Protein AF-A0A2S2QTQ4-F1 (afdb_monomer_lite)

Structure (mmCIF, N/CA/C/O backbone):
data_AF-A0A2S2QTQ4-F1
#
_entry.id   AF-A0A2S2QTQ4-F1
#
loop_
_atom_site.group_PDB
_atom_site.id
_atom_site.type_symbol
_atom_site.label_atom_id
_atom_site.label_alt_id
_atom_site.label_comp_id
_atom_site.label_asym_id
_atom_site.label_entity_id
_atom_site.label_seq_id
_atom_site.pdbx_PDB_ins_code
_atom_site.Cartn_x
_atom_site.Cartn_y
_atom_site.Cartn_z
_atom_site.occupancy
_atom_site.B_iso_or_equiv
_atom_site.auth_seq_id
_atom_site.auth_comp_id
_atom_site.auth_asym_id
_atom_site.auth_atom_id
_atom_site.pdbx_PDB_model_num
ATOM 1 N N . MET A 1 1 ? -24.575 -61.498 -70.770 1.00 39.31 1 MET A N 1
ATOM 2 C CA . MET A 1 1 ? -23.544 -60.436 -70.795 1.00 39.31 1 MET A CA 1
ATOM 3 C C . MET A 1 1 ? -24.207 -59.161 -70.289 1.00 39.31 1 MET A C 1
ATOM 5 O O . MET A 1 1 ? -25.207 -58.762 -70.868 1.00 39.31 1 MET A O 1
ATOM 9 N N . LYS A 1 2 ? -23.781 -58.627 -69.137 1.00 41.53 2 LYS A N 1
ATOM 10 C CA . LYS A 1 2 ? -24.371 -57.431 -68.506 1.00 41.53 2 LYS A CA 1
ATOM 11 C C . LYS A 1 2 ? -23.357 -56.293 -68.614 1.00 41.53 2 LYS A C 1
ATOM 13 O O . LYS A 1 2 ? -22.249 -56.429 -68.109 1.00 41.53 2 LYS A O 1
ATOM 18 N N . ASN A 1 3 ? -23.739 -55.210 -69.284 1.00 46.34 3 ASN A N 1
ATOM 19 C CA . ASN A 1 3 ? -22.904 -54.027 -69.466 1.00 46.34 3 ASN A CA 1
ATOM 20 C C . ASN A 1 3 ? -22.944 -53.186 -68.184 1.00 46.34 3 ASN A C 1
ATOM 22 O O . ASN A 1 3 ? -23.995 -52.666 -67.812 1.00 46.34 3 ASN A O 1
ATOM 26 N N . THR A 1 4 ? -21.812 -53.058 -67.497 1.00 47.47 4 THR A N 1
ATOM 27 C CA . THR A 1 4 ? -21.653 -52.145 -66.361 1.00 47.47 4 THR A CA 1
ATOM 28 C C . THR A 1 4 ? -21.334 -50.742 -66.869 1.00 47.47 4 THR A C 1
ATOM 30 O O .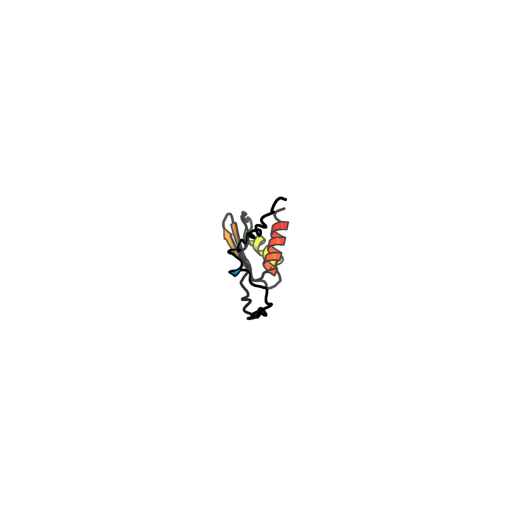 THR A 1 4 ? -20.243 -50.490 -67.374 1.00 47.47 4 THR A O 1
ATOM 33 N N . SER A 1 5 ? -22.298 -49.831 -66.733 1.00 52.66 5 SER A N 1
ATOM 34 C CA . SER A 1 5 ? -22.118 -48.392 -66.940 1.00 52.66 5 SER A CA 1
ATOM 35 C C . SER A 1 5 ? -21.264 -47.813 -65.810 1.00 52.66 5 SER A C 1
ATOM 37 O O . SER A 1 5 ? -21.679 -47.815 -64.651 1.00 52.66 5 SER A O 1
ATOM 39 N N . ILE A 1 6 ? -20.076 -47.315 -66.145 1.00 56.22 6 ILE A N 1
ATOM 40 C CA . ILE A 1 6 ? -19.136 -46.681 -65.219 1.00 56.22 6 ILE A CA 1
ATOM 41 C C . ILE A 1 6 ? -19.616 -45.240 -65.006 1.00 56.22 6 ILE A C 1
ATOM 43 O O . ILE A 1 6 ? -19.394 -44.383 -65.855 1.00 56.22 6 ILE A O 1
ATOM 47 N N . ASN A 1 7 ? -20.325 -44.967 -63.909 1.00 61.62 7 ASN A N 1
ATOM 48 C CA . ASN A 1 7 ? -20.640 -43.592 -63.514 1.00 61.62 7 ASN A CA 1
ATOM 49 C C . ASN A 1 7 ? -19.437 -43.035 -62.736 1.00 61.62 7 ASN A C 1
ATOM 51 O O . ASN A 1 7 ? -19.180 -43.518 -61.629 1.00 61.62 7 ASN A O 1
ATOM 55 N N . PRO A 1 8 ? -18.680 -42.058 -63.268 1.00 60.91 8 PRO A N 1
ATOM 56 C CA . PRO A 1 8 ? -17.586 -41.458 -62.523 1.00 60.91 8 PRO A CA 1
ATOM 57 C C . PRO A 1 8 ? -18.178 -40.715 -61.324 1.00 60.91 8 PRO A C 1
ATOM 59 O O . PRO A 1 8 ? -18.998 -39.808 -61.475 1.00 60.91 8 PRO A O 1
ATOM 62 N N . HIS A 1 9 ? -17.796 -41.156 -60.125 1.00 63.34 9 HIS A N 1
ATOM 63 C CA . HIS A 1 9 ? -18.144 -40.536 -58.852 1.00 63.34 9 HIS A CA 1
ATOM 64 C C . HIS A 1 9 ? -17.975 -39.013 -58.952 1.00 63.34 9 HIS A C 1
ATOM 66 O O . HIS A 1 9 ? -16.858 -38.511 -59.057 1.00 63.34 9 HIS A O 1
ATOM 72 N N . LYS A 1 10 ? -19.084 -38.263 -58.912 1.00 66.38 10 LYS A N 1
ATOM 73 C CA . LYS A 1 10 ? -19.039 -36.809 -58.730 1.00 66.38 10 LYS A CA 1
ATOM 74 C C . LYS A 1 10 ? -18.455 -36.552 -57.346 1.00 66.38 10 LYS A C 1
ATOM 76 O O . LYS A 1 10 ? -19.121 -36.760 -56.335 1.00 66.38 10 LYS A O 1
ATOM 81 N N . GLN A 1 11 ? -17.186 -36.173 -57.315 1.00 73.00 11 GLN A N 1
ATOM 82 C CA . GLN A 1 11 ? -16.461 -35.880 -56.092 1.00 73.00 11 GLN A CA 1
ATOM 83 C C . GLN A 1 11 ? -17.059 -34.609 -55.478 1.00 73.00 11 GLN A C 1
ATOM 85 O O . GLN A 1 11 ? -17.048 -33.543 -56.092 1.00 73.00 11 GLN A O 1
ATOM 90 N N . PHE A 1 12 ? -17.659 -34.734 -54.295 1.00 73.25 12 PHE A N 1
ATOM 91 C CA . PHE A 1 12 ? -18.209 -33.594 -53.573 1.00 73.25 12 PHE A CA 1
ATOM 92 C C . PHE A 1 12 ? -17.052 -32.750 -53.034 1.00 73.25 12 PHE A C 1
ATOM 94 O O . PHE A 1 12 ? -16.311 -33.194 -52.159 1.00 73.25 12 PHE A O 1
ATOM 101 N N . THR A 1 13 ? -16.879 -31.543 -53.568 1.00 73.25 13 THR A N 1
ATOM 102 C CA . THR A 1 13 ? -15.879 -30.583 -53.090 1.00 73.25 13 THR A CA 1
ATOM 103 C C . THR A 1 13 ? -16.581 -29.450 -52.349 1.00 73.25 13 THR A C 1
ATOM 105 O O . THR A 1 13 ? -17.268 -28.637 -52.970 1.00 73.25 13 THR A O 1
ATOM 108 N N . SER A 1 14 ? -16.404 -29.363 -51.033 1.00 77.00 14 SER A N 1
ATOM 109 C CA . SER A 1 14 ? -16.811 -28.192 -50.251 1.00 77.00 14 SER A CA 1
ATOM 110 C C . SER A 1 14 ? -15.629 -27.238 -50.112 1.00 77.00 14 SER A C 1
ATOM 112 O O . SER A 1 14 ? -14.583 -27.631 -49.600 1.00 77.00 14 SER A O 1
ATOM 114 N N . LYS A 1 15 ? -15.787 -25.984 -50.541 1.00 79.62 15 LYS A N 1
ATOM 115 C CA . LYS A 1 15 ? -14.791 -24.935 -50.285 1.00 79.62 15 LYS A CA 1
ATOM 116 C C . LYS A 1 15 ? -15.006 -24.372 -48.883 1.00 79.62 15 LYS A C 1
ATOM 118 O O . LYS A 1 15 ? -16.126 -23.985 -48.544 1.00 79.62 15 LYS A O 1
ATOM 123 N N . ASN A 1 16 ? -13.949 -24.319 -48.079 1.00 79.50 16 ASN A N 1
ATOM 124 C CA . ASN A 1 16 ? -13.989 -23.641 -46.791 1.00 79.50 16 ASN A CA 1
ATOM 125 C C . ASN A 1 16 ? -14.134 -22.127 -47.030 1.00 79.50 16 ASN A C 1
ATOM 127 O O . ASN A 1 16 ? -13.314 -21.526 -47.717 1.00 79.50 16 ASN A O 1
ATOM 131 N N . ARG A 1 17 ? -15.172 -21.491 -46.472 1.00 80.00 17 ARG A N 1
ATOM 132 C CA . ARG A 1 17 ? -15.368 -20.033 -46.601 1.00 80.00 17 ARG A CA 1
ATOM 133 C C . ARG A 1 17 ? -14.297 -19.215 -45.874 1.00 80.00 17 ARG A C 1
ATOM 135 O O . ARG A 1 17 ? -14.160 -18.032 -46.161 1.00 80.00 17 ARG A O 1
ATOM 142 N N . TYR A 1 18 ? -13.548 -19.838 -44.969 1.00 79.88 18 TYR A N 1
ATOM 143 C CA . TYR A 1 18 ? -12.478 -19.205 -44.205 1.00 79.88 18 TYR A CA 1
ATOM 144 C C . TYR A 1 18 ? -11.080 -19.463 -44.784 1.00 79.88 18 TYR A C 1
ATOM 146 O O . TYR A 1 18 ? -10.113 -18.984 -44.206 1.00 79.88 18 TYR A O 1
ATOM 154 N N . ASP A 1 19 ? -10.948 -20.150 -45.930 1.00 75.50 19 ASP A N 1
ATOM 155 C CA . ASP A 1 19 ? -9.638 -20.353 -46.587 1.00 75.50 19 ASP A CA 1
ATOM 156 C C . ASP A 1 19 ? -8.941 -19.023 -46.912 1.00 75.50 19 ASP A C 1
ATOM 158 O O . ASP A 1 19 ? -7.726 -18.919 -46.815 1.00 75.50 19 ASP A O 1
ATOM 162 N N . LEU A 1 20 ? -9.714 -17.979 -47.229 1.00 69.81 20 LEU A N 1
ATOM 163 C CA . LEU A 1 20 ? -9.208 -16.618 -47.454 1.00 69.81 20 LEU A CA 1
ATOM 164 C C . LEU A 1 20 ? -8.579 -15.979 -46.205 1.00 69.81 20 LEU A C 1
ATOM 166 O O . LEU A 1 20 ? -7.798 -15.044 -46.340 1.00 69.81 20 LEU A O 1
ATOM 170 N N . LEU A 1 21 ? -8.930 -16.463 -45.010 1.00 72.19 21 LEU A N 1
ATOM 171 C CA . LEU A 1 21 ? -8.388 -15.999 -43.730 1.00 72.19 21 LEU A CA 1
ATOM 172 C C . LEU A 1 21 ? -7.271 -16.910 -43.209 1.00 72.19 21 LEU A C 1
ATOM 174 O O . LEU A 1 21 ? -6.716 -16.643 -42.145 1.00 72.19 21 LEU A O 1
ATOM 178 N N . SER A 1 22 ? -6.940 -17.987 -43.929 1.00 71.25 22 SER A N 1
ATOM 179 C CA . SER A 1 22 ? -5.750 -18.781 -43.644 1.00 71.25 22 SER A CA 1
ATOM 180 C C . SER A 1 22 ? -4.532 -17.976 -44.083 1.00 71.25 22 SER A C 1
ATOM 182 O O . SER A 1 22 ? -3.982 -18.155 -45.169 1.00 71.25 22 SER A O 1
ATOM 184 N N . HIS A 1 23 ? -4.110 -17.048 -43.233 1.00 66.12 23 HIS A N 1
ATOM 185 C CA . HIS A 1 23 ? -2.757 -16.539 -43.312 1.00 66.12 23 HIS A CA 1
ATOM 186 C C . HIS A 1 23 ? -1.836 -17.725 -43.020 1.00 66.12 23 HIS A C 1
ATOM 188 O O . HIS A 1 23 ? -1.940 -18.371 -41.979 1.00 66.12 23 HIS A O 1
ATOM 194 N N . LYS A 1 24 ? -0.986 -18.082 -43.988 1.00 65.00 24 LYS A N 1
ATOM 195 C CA . LYS A 1 24 ? 0.239 -18.801 -43.647 1.00 65.00 24 LYS A CA 1
ATOM 196 C C . LYS A 1 24 ? 1.003 -17.853 -42.742 1.00 65.00 24 LYS A C 1
ATOM 198 O O . LYS A 1 24 ? 1.159 -16.695 -43.129 1.00 65.00 24 LYS A O 1
ATOM 203 N N . ASP A 1 25 ? 1.449 -18.341 -41.593 1.00 60.88 25 ASP A N 1
ATOM 204 C CA . ASP A 1 25 ? 2.404 -17.641 -40.741 1.00 60.88 25 ASP A CA 1
ATOM 205 C C . ASP A 1 25 ? 3.717 -17.503 -41.532 1.00 60.88 25 ASP A C 1
ATOM 207 O O . ASP A 1 25 ? 4.665 -18.269 -41.379 1.00 60.88 25 ASP A O 1
ATOM 211 N N . LEU A 1 26 ? 3.738 -16.582 -42.494 1.00 59.47 26 LEU A N 1
ATOM 212 C CA . LEU A 1 26 ? 4.964 -15.964 -42.943 1.00 59.47 26 LEU A CA 1
ATOM 213 C C . LEU A 1 26 ? 5.458 -15.245 -41.701 1.00 59.47 26 LEU A C 1
ATOM 215 O O . LEU A 1 26 ? 4.765 -14.371 -41.183 1.00 59.47 26 LEU A O 1
ATOM 219 N N . GLU A 1 27 ? 6.610 -15.679 -41.200 1.00 60.66 27 GLU A N 1
ATOM 220 C CA . GLU A 1 27 ? 7.410 -14.949 -40.225 1.00 60.66 27 GLU A CA 1
ATOM 221 C C . GLU A 1 27 ? 7.807 -13.599 -40.846 1.00 60.66 27 GLU A C 1
ATOM 223 O O . GLU A 1 27 ? 8.950 -13.360 -41.231 1.00 60.66 27 GLU A O 1
ATOM 228 N N . GLU A 1 28 ? 6.836 -12.707 -41.018 1.00 54.47 28 GLU A N 1
ATOM 229 C CA . GLU A 1 28 ? 7.091 -11.291 -41.137 1.00 54.47 28 GLU A CA 1
ATOM 230 C C . GLU A 1 28 ? 7.681 -10.903 -39.792 1.00 54.47 28 GLU A C 1
ATOM 232 O O . GLU A 1 28 ? 7.015 -10.986 -38.759 1.00 54.47 28 GLU A O 1
ATOM 237 N N . ASN A 1 29 ? 8.980 -10.589 -39.819 1.00 57.88 29 ASN A N 1
ATOM 238 C CA . ASN A 1 29 ? 9.701 -9.946 -38.736 1.00 57.88 29 ASN A CA 1
ATOM 239 C C . ASN A 1 29 ? 8.771 -8.918 -38.095 1.00 57.88 29 ASN A C 1
ATOM 241 O O . ASN A 1 29 ? 8.548 -7.843 -38.648 1.00 57.88 29 ASN A O 1
ATOM 245 N N . MET A 1 30 ? 8.223 -9.271 -36.934 1.00 55.12 30 MET A N 1
ATOM 246 C CA . MET A 1 30 ? 7.603 -8.313 -36.046 1.00 55.12 30 MET A CA 1
ATOM 247 C C . MET A 1 30 ? 8.731 -7.357 -35.693 1.00 55.12 30 MET A C 1
ATOM 249 O O . MET A 1 30 ? 9.586 -7.687 -34.869 1.00 55.12 30 MET A O 1
ATOM 253 N N . GLU A 1 31 ? 8.784 -6.209 -36.367 1.00 53.12 31 GLU A N 1
ATOM 254 C CA . GLU A 1 31 ? 9.538 -5.066 -35.890 1.00 53.12 31 GLU A CA 1
ATOM 255 C C . GLU A 1 31 ? 8.997 -4.786 -34.491 1.00 53.12 31 GLU A C 1
ATOM 257 O O . GLU A 1 31 ? 7.941 -4.183 -34.293 1.00 53.12 31 GLU A O 1
ATOM 262 N N . THR A 1 32 ? 9.681 -5.324 -33.484 1.00 50.03 32 THR A N 1
ATOM 263 C CA . THR A 1 32 ? 9.505 -4.891 -32.115 1.00 50.03 32 THR A CA 1
ATOM 264 C C . THR A 1 32 ? 9.929 -3.440 -32.116 1.00 50.03 32 THR A C 1
ATOM 266 O O . THR A 1 32 ? 11.120 -3.146 -32.022 1.00 50.03 32 THR A O 1
ATOM 269 N N . HIS A 1 33 ? 8.958 -2.542 -32.255 1.00 48.53 33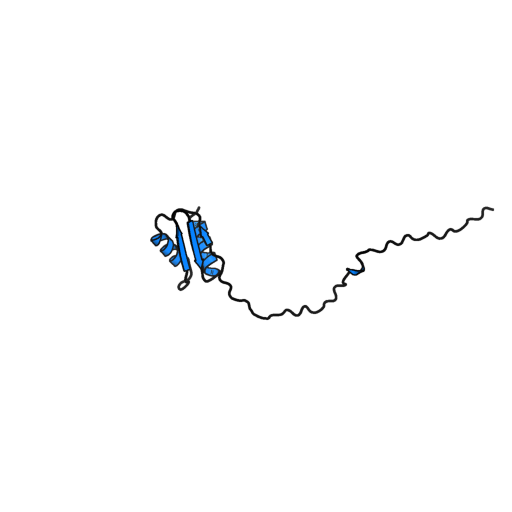 HIS A N 1
ATOM 270 C CA . HIS A 1 33 ? 9.090 -1.161 -31.836 1.00 48.53 33 HIS A CA 1
ATOM 271 C C . HIS A 1 33 ? 9.459 -1.184 -30.351 1.00 48.53 33 HIS A C 1
ATOM 273 O O . HIS A 1 33 ? 8.611 -1.116 -29.463 1.00 48.53 33 HIS A O 1
ATOM 279 N N . THR A 1 34 ? 10.751 -1.313 -30.063 1.00 51.88 34 THR A N 1
ATOM 280 C CA . THR A 1 34 ? 11.354 -0.911 -28.799 1.00 51.88 34 THR A CA 1
ATOM 281 C C . THR A 1 34 ? 11.489 0.607 -28.811 1.00 51.88 34 THR A C 1
ATOM 283 O O . THR A 1 34 ? 12.562 1.141 -28.556 1.00 51.88 34 THR A O 1
ATOM 286 N N . ASP A 1 35 ? 10.400 1.306 -29.128 1.00 49.16 35 ASP A N 1
ATOM 287 C CA . ASP A 1 35 ? 10.270 2.713 -28.804 1.00 49.16 35 ASP A CA 1
ATOM 288 C C . ASP A 1 35 ? 9.938 2.746 -27.315 1.00 49.16 35 ASP A C 1
ATOM 290 O O . ASP A 1 35 ? 8.810 2.555 -26.856 1.00 49.16 35 ASP A O 1
ATOM 294 N N . THR A 1 36 ? 11.020 2.831 -26.553 1.00 51.66 36 THR A N 1
ATOM 295 C CA . THR A 1 36 ? 11.099 3.006 -25.110 1.00 51.66 36 THR A CA 1
ATOM 296 C C . THR A 1 36 ? 10.376 4.274 -24.672 1.00 51.66 36 THR A C 1
ATOM 298 O O . THR A 1 36 ? 11.006 5.254 -24.303 1.00 51.66 36 THR A O 1
ATOM 301 N N . ASP A 1 37 ? 9.054 4.208 -24.621 1.00 47.44 37 ASP A N 1
ATOM 302 C CA . ASP A 1 37 ? 8.232 5.033 -23.745 1.00 47.44 37 ASP A CA 1
ATOM 303 C C . ASP A 1 37 ? 7.540 4.102 -22.745 1.00 47.44 37 ASP A C 1
ATOM 305 O O . ASP A 1 37 ? 6.312 4.034 -22.623 1.00 47.44 37 ASP A O 1
ATOM 309 N N . ILE A 1 38 ? 8.348 3.377 -21.958 1.00 59.22 38 ILE A N 1
ATOM 310 C CA . ILE A 1 38 ? 7.906 2.952 -20.627 1.00 59.22 38 ILE A CA 1
ATOM 311 C C . ILE A 1 38 ? 7.812 4.243 -19.814 1.00 59.22 38 ILE A C 1
ATOM 313 O O . ILE A 1 38 ? 8.682 4.574 -19.016 1.00 59.22 38 ILE A O 1
ATOM 317 N N . ILE A 1 39 ? 6.760 5.020 -20.071 1.00 60.41 39 ILE A N 1
ATOM 318 C CA . ILE A 1 39 ? 6.332 6.087 -19.186 1.00 60.41 39 ILE A CA 1
ATOM 319 C C . ILE A 1 39 ? 6.222 5.409 -17.827 1.00 60.41 39 ILE A C 1
ATOM 321 O O . ILE A 1 39 ? 5.435 4.468 -17.685 1.00 60.41 39 ILE A O 1
ATOM 325 N N . ASP A 1 40 ? 7.030 5.851 -16.863 1.00 65.94 40 ASP A N 1
ATOM 326 C CA . ASP A 1 40 ? 6.956 5.448 -15.460 1.00 65.94 40 ASP A CA 1
ATOM 327 C C . ASP A 1 40 ? 5.575 5.856 -14.925 1.00 65.94 40 ASP A C 1
ATOM 329 O O . ASP A 1 40 ? 5.368 6.895 -14.289 1.00 65.94 40 ASP A O 1
ATOM 333 N N . LYS A 1 41 ? 4.561 5.062 -15.273 1.00 76.19 41 LYS A N 1
ATOM 334 C CA . LYS A 1 41 ? 3.189 5.281 -14.856 1.00 76.19 41 LYS A CA 1
ATOM 335 C C . LYS A 1 41 ? 3.177 5.033 -13.364 1.00 76.19 41 LYS A C 1
ATOM 337 O O . LYS A 1 41 ? 3.440 3.920 -12.903 1.00 76.19 41 LYS A O 1
ATOM 342 N N . LYS A 1 42 ? 2.868 6.092 -12.613 1.00 81.88 42 LYS A N 1
ATOM 343 C CA . LYS A 1 42 ? 2.677 5.988 -11.170 1.00 81.88 42 LYS A CA 1
ATOM 344 C C . LYS A 1 42 ? 1.713 4.847 -10.890 1.00 81.88 42 LYS A C 1
ATOM 346 O O . LYS A 1 42 ? 0.695 4.714 -11.579 1.00 81.88 42 LYS A O 1
ATOM 351 N N . PRO A 1 43 ? 2.031 4.019 -9.899 1.00 87.94 43 PRO A N 1
ATOM 352 C CA . PRO A 1 43 ? 1.237 2.847 -9.675 1.00 87.94 43 PRO A CA 1
ATOM 353 C C . PRO A 1 43 ? -0.126 3.243 -9.074 1.00 87.94 43 PRO A C 1
ATOM 355 O O . PRO A 1 43 ? -0.273 4.340 -8.517 1.00 87.94 43 PRO A O 1
ATOM 358 N N . PRO A 1 44 ? -1.152 2.388 -9.217 1.00 90.69 44 PRO A N 1
ATOM 359 C CA . PRO A 1 44 ? -2.500 2.737 -8.801 1.00 90.69 44 PRO A CA 1
ATOM 360 C C . PRO A 1 44 ? -2.585 2.963 -7.281 1.00 90.69 44 PRO A C 1
ATOM 362 O O . PRO A 1 44 ? -1.842 2.338 -6.518 1.00 90.69 44 PRO A O 1
ATOM 365 N N . PRO A 1 45 ? -3.508 3.822 -6.817 1.00 92.19 45 PRO A N 1
ATOM 366 C CA . PRO A 1 45 ? -3.740 4.019 -5.392 1.00 92.19 45 PRO A CA 1
ATOM 367 C C . PRO A 1 45 ? -4.245 2.745 -4.706 1.00 92.19 45 PRO A C 1
ATOM 369 O O . PRO A 1 45 ? -5.046 2.000 -5.273 1.00 92.19 45 PRO A O 1
ATOM 372 N N . ILE A 1 46 ? -3.839 2.542 -3.454 1.00 92.38 46 ILE A N 1
ATOM 373 C CA . ILE A 1 46 ? -4.351 1.480 -2.584 1.00 92.38 46 ILE A CA 1
ATOM 374 C C . ILE A 1 46 ? -5.496 2.054 -1.748 1.00 92.38 46 ILE A C 1
ATOM 376 O O . ILE A 1 46 ? -5.336 3.088 -1.097 1.00 92.38 46 ILE A O 1
ATOM 380 N N . PHE A 1 47 ? -6.638 1.368 -1.743 1.00 91.75 47 PHE A N 1
ATOM 381 C CA . PHE A 1 47 ? -7.788 1.718 -0.914 1.00 91.75 47 PHE A CA 1
ATOM 382 C C . PHE A 1 47 ? -7.920 0.728 0.240 1.00 91.75 47 PHE A C 1
ATOM 384 O O . PHE A 1 47 ? -8.077 -0.472 0.022 1.00 91.75 47 PHE A O 1
ATOM 391 N N . VAL A 1 48 ? -7.875 1.239 1.466 1.00 90.00 48 VAL A N 1
ATOM 392 C CA . VAL A 1 48 ? -8.035 0.458 2.695 1.00 90.00 48 VAL A CA 1
ATOM 393 C C . VAL A 1 48 ? -9.378 0.825 3.311 1.00 90.00 48 VAL A C 1
ATOM 395 O O . VAL A 1 48 ? -9.577 1.968 3.710 1.00 90.00 48 VAL A O 1
ATOM 398 N N . LYS A 1 49 ? -10.315 -0.125 3.375 1.00 88.38 49 LYS A N 1
ATOM 399 C CA . LYS A 1 49 ? -11.645 0.078 3.973 1.00 88.38 49 LYS A CA 1
ATOM 400 C C . LYS A 1 49 ? -11.627 -0.333 5.447 1.00 88.38 49 LYS A C 1
ATOM 402 O O . LYS A 1 49 ? -12.154 -1.380 5.810 1.00 88.38 49 LYS A O 1
ATOM 407 N N . SER A 1 50 ? -10.975 0.470 6.282 1.00 81.31 50 SER A N 1
ATOM 408 C CA . SER A 1 50 ? -10.952 0.279 7.734 1.00 81.31 50 SER A CA 1
ATOM 409 C C . SER A 1 50 ? -11.005 1.615 8.462 1.00 81.31 50 SER A C 1
ATOM 411 O O . SER A 1 50 ? -10.499 2.621 7.965 1.00 81.31 50 SER A O 1
ATOM 413 N N . ILE A 1 51 ? -11.557 1.606 9.674 1.00 81.75 51 ILE A N 1
ATOM 414 C CA . ILE A 1 51 ? -11.473 2.746 10.587 1.00 81.75 51 ILE A CA 1
ATOM 415 C C . ILE A 1 51 ? -10.041 2.801 11.123 1.00 81.75 51 ILE A C 1
ATOM 417 O O . ILE A 1 51 ? -9.607 1.904 11.844 1.00 81.75 51 ILE A O 1
ATOM 421 N N . ILE A 1 52 ? -9.297 3.842 10.757 1.00 83.56 52 ILE A N 1
ATOM 422 C CA . ILE A 1 52 ? -7.951 4.080 11.281 1.00 83.56 52 ILE A CA 1
ATOM 423 C C . ILE A 1 52 ? -8.094 4.895 12.567 1.00 83.56 52 ILE A C 1
ATOM 425 O O . ILE A 1 52 ? -8.356 6.093 12.514 1.00 83.56 52 ILE A O 1
ATOM 429 N N . GLN A 1 53 ? -7.944 4.241 13.722 1.00 82.50 53 GLN A N 1
ATOM 430 C CA . GLN A 1 53 ? -8.093 4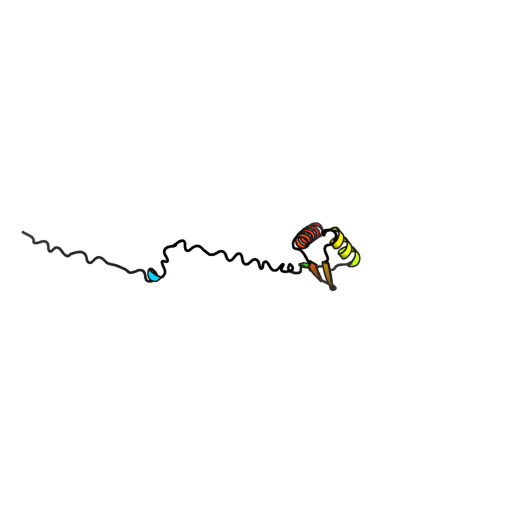.895 15.030 1.00 82.50 53 GLN A CA 1
ATOM 431 C C . GLN A 1 53 ? -6.985 5.922 15.301 1.00 82.50 53 GLN A C 1
ATOM 433 O O . GLN A 1 53 ? -7.275 7.029 15.742 1.00 82.50 53 GLN A O 1
ATOM 438 N N . ASN A 1 54 ? -5.725 5.576 15.004 1.00 88.44 54 ASN A N 1
ATOM 439 C CA . ASN A 1 54 ? -4.592 6.494 15.114 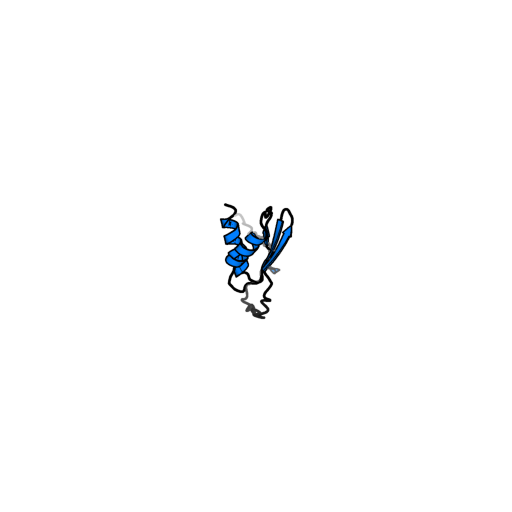1.00 88.44 54 ASN A CA 1
ATOM 440 C C . ASN A 1 54 ? -3.931 6.701 13.747 1.00 88.44 54 ASN A C 1
ATOM 442 O O . ASN A 1 54 ? -3.088 5.915 13.309 1.00 88.44 54 ASN A O 1
ATOM 446 N N . TYR A 1 55 ? -4.340 7.773 13.066 1.00 87.88 55 TYR A N 1
ATOM 447 C CA . TYR A 1 55 ? -3.835 8.126 11.739 1.00 87.88 55 TYR A CA 1
ATOM 448 C C . TYR A 1 55 ? -2.328 8.416 11.729 1.00 87.88 55 TYR A C 1
ATOM 450 O O . TYR A 1 55 ? -1.637 8.032 10.785 1.00 87.88 55 TYR A O 1
ATOM 458 N N . PHE A 1 56 ? -1.808 9.056 12.780 1.00 89.94 56 PHE A N 1
ATOM 459 C CA . PHE A 1 56 ? -0.390 9.403 12.863 1.00 89.94 56 PHE A CA 1
ATOM 460 C C . PHE A 1 56 ? 0.478 8.149 12.983 1.00 89.94 56 PHE A C 1
ATOM 462 O O . PHE A 1 56 ? 1.400 7.974 12.187 1.00 89.94 56 PHE A O 1
ATOM 469 N N . ASP A 1 57 ? 0.126 7.235 13.890 1.00 90.81 57 ASP A N 1
ATOM 470 C CA . ASP A 1 57 ? 0.852 5.968 14.054 1.00 90.81 57 ASP A CA 1
ATOM 471 C C . ASP A 1 57 ? 0.771 5.106 12.792 1.00 90.81 57 ASP A C 1
ATOM 473 O O . ASP A 1 57 ? 1.756 4.492 12.381 1.00 90.81 57 ASP A O 1
ATOM 477 N N . PHE A 1 58 ? -0.396 5.077 12.144 1.00 89.38 58 PHE A N 1
ATOM 478 C CA . PHE A 1 58 ? -0.573 4.386 10.871 1.00 89.38 58 PHE A CA 1
ATOM 479 C C . PHE A 1 58 ? 0.375 4.929 9.795 1.00 89.38 58 PHE A C 1
ATOM 481 O O . PHE A 1 58 ? 1.100 4.155 9.167 1.00 89.38 58 PHE A O 1
ATOM 488 N N . CYS A 1 59 ? 0.430 6.253 9.630 1.00 89.38 59 CYS A N 1
ATOM 489 C CA . CYS A 1 59 ? 1.339 6.899 8.687 1.00 89.38 59 CYS A CA 1
ATOM 490 C C . CYS A 1 59 ? 2.813 6.626 9.018 1.00 89.38 59 CYS A C 1
ATOM 492 O O . CYS A 1 59 ? 3.599 6.357 8.110 1.00 89.38 59 CYS A O 1
ATOM 494 N N . GLU A 1 60 ? 3.201 6.659 10.293 1.00 91.50 60 GLU A N 1
ATOM 495 C CA . GLU A 1 60 ? 4.571 6.341 10.715 1.00 91.50 60 GLU A CA 1
ATOM 496 C C . GLU A 1 60 ? 4.937 4.878 10.442 1.00 91.50 60 GLU A C 1
ATOM 498 O O . GLU A 1 60 ? 6.040 4.578 9.982 1.00 91.50 60 GL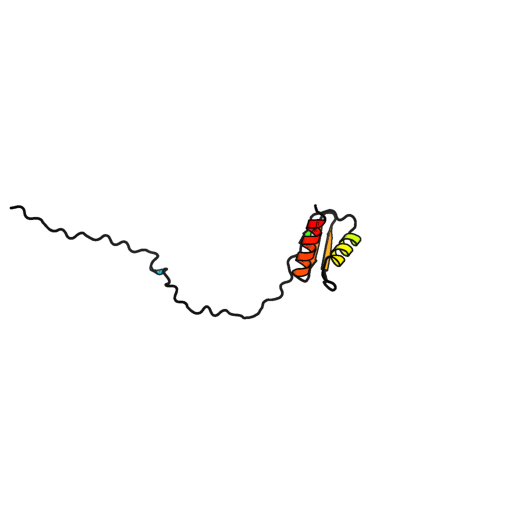U A O 1
ATOM 503 N N . ASN A 1 61 ? 4.006 3.948 10.646 1.00 90.69 61 ASN A N 1
ATOM 504 C CA . ASN A 1 61 ? 4.232 2.542 10.326 1.00 90.69 61 ASN A CA 1
ATOM 505 C C . ASN A 1 61 ? 4.338 2.300 8.812 1.00 90.69 61 ASN A C 1
ATOM 507 O O . ASN A 1 61 ? 5.183 1.514 8.383 1.00 90.69 61 ASN A O 1
ATOM 511 N N . ILE A 1 62 ? 3.555 3.017 7.999 1.00 90.56 62 ILE A N 1
ATOM 512 C CA . ILE A 1 62 ? 3.702 3.023 6.536 1.00 90.56 62 ILE A CA 1
ATOM 513 C C . ILE A 1 62 ? 5.092 3.527 6.137 1.00 90.56 62 ILE A C 1
ATOM 515 O O . ILE A 1 62 ? 5.758 2.864 5.342 1.00 90.56 62 ILE A O 1
ATOM 519 N N . LYS A 1 63 ? 5.563 4.645 6.712 1.00 90.69 63 LYS A N 1
ATOM 520 C CA . LYS A 1 63 ? 6.916 5.179 6.456 1.00 90.69 63 LYS A CA 1
ATOM 521 C C . LYS A 1 63 ? 8.005 4.162 6.772 1.00 90.69 63 LYS A C 1
ATOM 523 O O . LYS A 1 63 ? 8.941 4.022 5.995 1.00 90.69 63 LYS A O 1
ATOM 528 N N . LYS A 1 64 ? 7.874 3.442 7.889 1.00 91.06 64 LYS A N 1
ATOM 529 C CA . LYS A 1 64 ? 8.820 2.388 8.292 1.00 91.06 64 LYS A CA 1
ATOM 530 C C . LYS A 1 64 ? 8.775 1.165 7.374 1.00 91.06 64 LYS A C 1
ATOM 532 O O . LYS A 1 64 ? 9.769 0.454 7.270 1.00 91.06 64 LYS A O 1
ATOM 537 N N . ALA A 1 65 ? 7.628 0.888 6.755 1.00 90.44 65 ALA A N 1
ATOM 538 C CA . ALA A 1 65 ? 7.446 -0.270 5.886 1.00 90.44 65 ALA A CA 1
ATOM 539 C C . ALA A 1 65 ? 7.988 -0.054 4.463 1.00 90.44 65 ALA A C 1
ATOM 541 O O . ALA A 1 65 ? 8.358 -1.029 3.811 1.00 90.44 65 ALA A O 1
ATOM 542 N N . ILE A 1 66 ? 8.015 1.185 3.965 1.00 91.88 66 ILE A N 1
ATOM 543 C CA . ILE A 1 66 ? 8.511 1.518 2.619 1.00 91.88 66 ILE A CA 1
ATOM 544 C C . ILE A 1 66 ? 10.015 1.814 2.612 1.00 91.88 66 ILE A C 1
ATOM 546 O O . ILE A 1 66 ? 10.637 1.997 3.654 1.00 91.88 66 ILE A O 1
ATOM 550 N N . GLU A 1 67 ? 10.614 1.849 1.418 1.00 82.56 67 GLU A N 1
ATOM 551 C CA . GLU A 1 67 ? 12.034 2.180 1.262 1.00 82.56 67 GLU A CA 1
ATOM 552 C C . GLU A 1 67 ? 12.336 3.599 1.792 1.00 82.56 67 GLU A C 1
ATOM 554 O O . GLU A 1 67 ? 11.525 4.515 1.586 1.00 82.56 67 GLU A O 1
ATOM 559 N N . PRO A 1 68 ? 13.501 3.813 2.434 1.00 74.19 68 PRO A N 1
ATOM 560 C CA . PRO A 1 68 ? 13.928 5.145 2.843 1.00 74.19 68 PRO A CA 1
ATOM 561 C C . PRO A 1 68 ? 13.954 6.063 1.616 1.00 74.19 68 PRO A C 1
ATOM 563 O O . PRO A 1 68 ? 14.483 5.696 0.569 1.00 74.19 68 PRO A O 1
ATOM 566 N N . ASN A 1 69 ? 13.357 7.250 1.751 1.00 75.12 69 ASN A N 1
ATOM 567 C CA . ASN A 1 69 ? 13.150 8.259 0.698 1.00 75.12 69 ASN A CA 1
ATOM 568 C C . ASN A 1 69 ? 11.977 8.006 -0.268 1.00 75.12 69 ASN A C 1
ATOM 570 O O . ASN A 1 69 ? 11.761 8.797 -1.188 1.00 75.12 69 ASN A O 1
ATOM 574 N N . SER A 1 70 ? 11.167 6.961 -0.067 1.00 82.44 70 SER A N 1
ATOM 575 C CA . SER A 1 70 ? 9.920 6.813 -0.820 1.00 82.44 70 SER A CA 1
ATOM 576 C C . SER A 1 70 ? 8.861 7.798 -0.318 1.00 82.44 70 SER A C 1
ATOM 578 O O . SER A 1 70 ? 8.313 7.639 0.770 1.00 82.44 70 SER A O 1
ATOM 580 N N . ASN A 1 71 ? 8.476 8.757 -1.158 1.00 82.44 71 ASN A N 1
ATOM 581 C CA . ASN A 1 71 ? 7.323 9.612 -0.882 1.00 82.44 71 ASN A CA 1
ATOM 582 C C . ASN A 1 71 ? 6.011 8.822 -1.030 1.00 82.44 71 ASN A C 1
ATOM 584 O O . ASN A 1 71 ? 5.795 8.131 -2.036 1.00 82.44 71 ASN A O 1
ATOM 588 N N . PHE A 1 72 ? 5.119 8.972 -0.051 1.00 88.88 72 PHE A N 1
ATOM 589 C CA . PHE A 1 72 ? 3.737 8.499 -0.109 1.00 88.88 72 PHE A CA 1
ATOM 590 C C . PHE A 1 72 ? 2.788 9.618 0.320 1.00 88.88 72 PHE A C 1
ATOM 592 O O . PHE A 1 72 ? 3.175 10.547 1.028 1.00 88.88 72 PHE A O 1
ATOM 599 N N . PHE A 1 73 ? 1.543 9.519 -0.124 1.00 90.25 73 PHE A N 1
ATOM 600 C CA . PHE A 1 73 ? 0.493 10.457 0.230 1.00 90.25 73 PHE A CA 1
ATOM 601 C C . PHE A 1 73 ? -0.766 9.695 0.617 1.00 90.25 73 PHE A C 1
ATOM 603 O O . PHE A 1 73 ? -1.317 8.955 -0.203 1.00 90.25 73 PHE A O 1
ATOM 610 N N . ASP A 1 74 ? -1.218 9.894 1.850 1.00 91.00 74 ASP A N 1
ATOM 611 C CA . ASP A 1 74 ? -2.414 9.257 2.385 1.00 91.00 74 ASP A CA 1
ATOM 612 C C . ASP A 1 74 ? -3.533 10.284 2.587 1.00 91.00 74 ASP A C 1
ATOM 614 O O . ASP A 1 74 ? -3.320 11.388 3.092 1.00 91.00 74 ASP A O 1
ATOM 618 N N . LYS A 1 75 ? -4.733 9.919 2.140 1.00 89.31 75 LYS A N 1
ATOM 619 C CA . LYS A 1 75 ? -5.977 10.649 2.388 1.00 89.31 75 LYS A CA 1
ATOM 620 C C . LYS A 1 75 ? -6.912 9.717 3.135 1.00 89.31 75 LYS A C 1
ATOM 622 O O . LYS A 1 75 ? -7.497 8.822 2.525 1.00 89.31 75 LYS A O 1
ATOM 627 N N . SER A 1 76 ? -7.059 9.963 4.429 1.00 87.50 76 SER A N 1
ATOM 628 C CA . SER A 1 76 ? -7.958 9.207 5.293 1.00 87.50 76 SER A CA 1
ATOM 629 C C . SER A 1 76 ? -9.303 9.913 5.474 1.00 87.50 76 SER A C 1
ATOM 631 O O . SER A 1 76 ? -9.403 11.140 5.459 1.00 87.50 76 SER A O 1
ATOM 633 N N . THR A 1 77 ? -10.344 9.106 5.628 1.00 86.12 77 THR A N 1
ATOM 634 C CA . THR A 1 77 ? -11.708 9.466 6.025 1.00 86.12 77 THR A CA 1
ATOM 635 C C . THR A 1 77 ? -12.117 8.566 7.191 1.00 86.12 77 THR A C 1
ATOM 637 O O . THR A 1 77 ? -11.428 7.597 7.503 1.00 86.12 77 THR A O 1
ATOM 640 N N . THR A 1 78 ? -13.274 8.817 7.805 1.00 82.12 78 THR A N 1
ATOM 641 C CA . THR A 1 78 ? -13.745 8.065 8.983 1.00 82.12 78 THR A CA 1
ATOM 642 C C . THR A 1 78 ? -13.813 6.543 8.780 1.00 82.12 78 THR A C 1
ATOM 644 O O . THR A 1 78 ? -13.704 5.805 9.752 1.00 82.12 78 THR A O 1
ATOM 647 N N . GLY A 1 79 ? -13.972 6.050 7.545 1.00 84.81 79 GLY A N 1
ATOM 648 C CA . GLY A 1 79 ? -14.102 4.612 7.262 1.00 84.81 79 GLY A CA 1
ATOM 649 C C . GLY A 1 79 ? -13.180 4.060 6.174 1.00 84.81 79 GLY A C 1
ATOM 650 O O . GLY A 1 79 ? -13.300 2.883 5.828 1.00 84.81 79 GLY A O 1
ATOM 651 N N . ALA A 1 80 ? -12.310 4.887 5.593 1.00 87.94 80 ALA A N 1
ATOM 652 C CA . ALA A 1 80 ? -11.429 4.455 4.514 1.00 87.94 80 ALA A CA 1
ATOM 653 C C . ALA A 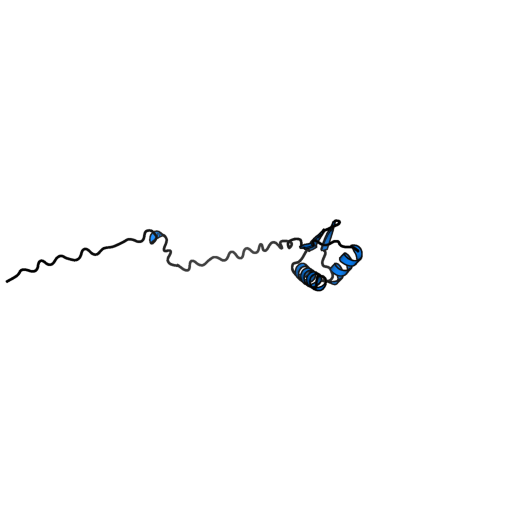1 80 ? -10.196 5.348 4.361 1.00 87.94 80 ALA A C 1
ATOM 655 O O . ALA A 1 80 ? -10.284 6.559 4.557 1.00 87.94 80 ALA A O 1
ATOM 656 N N . SER A 1 81 ? -9.095 4.758 3.897 1.00 90.25 81 SER A N 1
ATOM 657 C CA . SER A 1 81 ? -7.868 5.460 3.513 1.00 90.25 81 SER A CA 1
ATOM 658 C C . SER A 1 81 ? -7.504 5.210 2.061 1.00 90.25 81 SER A C 1
ATOM 660 O O . SER A 1 81 ? -7.614 4.084 1.566 1.00 90.25 81 SER A O 1
ATOM 662 N N . LYS A 1 82 ? -7.036 6.259 1.387 1.00 92.94 82 LYS A N 1
ATOM 663 C CA . LYS A 1 82 ? -6.478 6.203 0.037 1.00 92.94 82 LYS A CA 1
ATOM 664 C C . LYS A 1 82 ? -4.989 6.525 0.090 1.00 92.94 82 LYS A C 1
ATOM 666 O O . LYS A 1 82 ? -4.609 7.690 0.200 1.00 92.94 82 LYS A O 1
ATOM 671 N N . ILE A 1 83 ? -4.168 5.504 -0.123 1.00 92.75 83 ILE A N 1
ATOM 672 C CA . ILE A 1 83 ? -2.710 5.592 -0.108 1.00 92.75 83 ILE A CA 1
ATOM 673 C C . ILE A 1 83 ? -2.202 5.671 -1.550 1.00 92.75 83 ILE A C 1
ATOM 675 O O . ILE A 1 83 ? -2.460 4.787 -2.367 1.00 92.75 83 ILE A O 1
ATOM 679 N N . ASN A 1 84 ? -1.461 6.726 -1.870 1.00 92.69 84 ASN A N 1
ATOM 680 C CA . ASN A 1 84 ? -0.813 6.927 -3.163 1.00 92.69 84 ASN A CA 1
ATOM 681 C C . ASN A 1 84 ? 0.697 6.792 -2.979 1.00 92.69 84 ASN A C 1
ATOM 683 O O . ASN A 1 84 ? 1.270 7.376 -2.058 1.00 92.69 84 ASN A O 1
ATOM 687 N N . LEU A 1 85 ? 1.339 6.024 -3.855 1.00 91.25 85 LEU A N 1
ATOM 688 C CA . LEU A 1 85 ? 2.757 5.686 -3.769 1.00 91.25 85 LEU A CA 1
ATOM 689 C C . LEU A 1 85 ? 3.437 6.016 -5.093 1.00 91.25 85 LEU A C 1
ATOM 691 O O . LEU A 1 85 ? 2.809 5.976 -6.149 1.00 91.25 85 LEU A O 1
ATOM 695 N N . SER A 1 86 ? 4.721 6.355 -5.028 1.00 87.81 86 SER A N 1
ATOM 696 C CA . SER A 1 86 ? 5.482 6.753 -6.218 1.00 87.81 86 SER A CA 1
ATOM 697 C C . SER A 1 86 ? 6.093 5.563 -6.961 1.00 87.81 86 SER A C 1
ATOM 699 O O . SER A 1 86 ? 6.375 5.680 -8.146 1.00 87.81 86 SER A O 1
ATOM 701 N N . THR A 1 87 ? 6.285 4.418 -6.291 1.00 88.81 87 THR A N 1
ATOM 702 C CA . THR A 1 87 ? 6.983 3.255 -6.862 1.00 88.81 87 THR A CA 1
ATOM 703 C C . THR A 1 87 ? 6.240 1.944 -6.609 1.00 88.81 87 THR A C 1
ATOM 705 O O . THR A 1 87 ? 5.580 1.742 -5.583 1.00 88.81 87 THR A O 1
ATOM 708 N N . THR A 1 88 ? 6.400 0.997 -7.534 1.00 88.44 88 THR A N 1
ATOM 709 C CA . THR A 1 88 ? 5.841 -0.360 -7.423 1.00 88.44 88 THR A CA 1
ATOM 710 C C . THR A 1 88 ? 6.428 -1.134 -6.238 1.00 88.44 88 THR A C 1
ATOM 712 O O . THR A 1 88 ? 5.745 -1.964 -5.637 1.00 88.44 88 THR A O 1
ATOM 715 N N . LYS A 1 89 ? 7.685 -0.863 -5.860 1.00 89.50 89 LYS A N 1
ATOM 716 C CA . LYS A 1 89 ? 8.314 -1.483 -4.683 1.00 89.50 89 LYS A CA 1
ATOM 717 C C . LYS A 1 89 ? 7.608 -1.074 -3.394 1.00 89.50 89 LYS A C 1
ATOM 719 O O . LYS A 1 89 ? 7.254 -1.948 -2.601 1.00 89.50 89 LYS A O 1
ATOM 724 N N . SER A 1 90 ? 7.316 0.215 -3.235 1.00 91.00 90 SER A N 1
ATOM 725 C CA . SER A 1 90 ? 6.605 0.721 -2.062 1.00 91.00 90 SER A CA 1
ATOM 726 C C . SER A 1 90 ? 5.174 0.180 -1.989 1.00 91.00 90 SER A C 1
ATOM 728 O O . SER A 1 90 ? 4.721 -0.173 -0.904 1.00 91.00 90 SER A O 1
ATOM 730 N N . ILE A 1 91 ? 4.493 -0.020 -3.128 1.00 91.50 91 ILE A N 1
ATOM 731 C CA . ILE A 1 91 ? 3.207 -0.747 -3.152 1.00 91.50 91 ILE A CA 1
ATOM 732 C C . ILE A 1 91 ? 3.343 -2.153 -2.582 1.00 91.50 91 ILE A C 1
ATOM 734 O O . ILE A 1 91 ? 2.574 -2.535 -1.700 1.00 91.50 91 ILE A O 1
ATOM 738 N N . ARG A 1 92 ? 4.316 -2.934 -3.062 1.00 90.88 92 ARG A N 1
ATOM 739 C CA . ARG A 1 92 ? 4.505 -4.314 -2.590 1.00 90.88 92 ARG A CA 1
ATOM 740 C C . ARG A 1 92 ? 4.800 -4.357 -1.093 1.00 90.88 92 ARG A C 1
ATOM 742 O O . ARG A 1 92 ? 4.306 -5.252 -0.411 1.00 90.88 92 ARG A O 1
ATOM 749 N N . ALA A 1 93 ? 5.579 -3.405 -0.586 1.00 92.50 93 ALA A N 1
ATOM 750 C CA . ALA A 1 93 ? 5.877 -3.298 0.835 1.00 92.50 93 ALA A CA 1
ATOM 751 C C . ALA A 1 93 ? 4.617 -3.010 1.669 1.00 92.50 93 ALA A C 1
ATOM 753 O O . ALA A 1 93 ? 4.355 -3.714 2.645 1.00 92.50 93 ALA A O 1
ATOM 754 N N . ILE A 1 94 ? 3.783 -2.059 1.232 1.00 92.00 94 ILE A N 1
ATOM 755 C CA . ILE A 1 94 ? 2.529 -1.729 1.921 1.00 92.00 94 ILE A CA 1
ATOM 756 C C . ILE A 1 94 ? 1.523 -2.873 1.873 1.00 92.00 94 ILE A C 1
ATOM 758 O O . ILE A 1 94 ? 0.931 -3.187 2.900 1.00 92.00 94 ILE A O 1
ATOM 762 N N . ILE A 1 95 ? 1.372 -3.563 0.743 1.00 91.31 95 ILE A N 1
ATOM 763 C CA . ILE A 1 95 ? 0.495 -4.740 0.668 1.00 91.31 95 ILE A CA 1
ATOM 764 C C . ILE A 1 95 ? 0.939 -5.809 1.677 1.00 91.31 95 ILE A C 1
ATOM 766 O O . ILE A 1 95 ? 0.110 -6.332 2.418 1.00 91.31 95 ILE A O 1
ATOM 770 N N . LYS A 1 96 ? 2.245 -6.100 1.765 1.00 91.69 96 LYS A N 1
ATOM 771 C CA . LYS A 1 96 ? 2.780 -7.056 2.752 1.00 91.69 96 LYS A CA 1
ATOM 772 C C . LYS A 1 96 ? 2.505 -6.616 4.191 1.00 91.69 96 LYS A C 1
ATOM 774 O O . LYS A 1 96 ? 2.124 -7.444 5.016 1.00 91.69 96 LYS A O 1
ATOM 779 N N . PHE A 1 97 ? 2.689 -5.332 4.485 1.00 90.31 97 PHE A N 1
ATOM 780 C CA . PHE A 1 97 ? 2.404 -4.751 5.795 1.00 90.31 97 PHE A CA 1
ATOM 781 C C . PHE A 1 97 ? 0.917 -4.864 6.165 1.00 90.31 97 PHE A C 1
ATOM 783 O O . PHE A 1 97 ? 0.594 -5.364 7.240 1.00 90.31 97 PHE A O 1
ATOM 790 N N . LEU A 1 98 ? 0.014 -4.486 5.257 1.00 88.50 98 LEU A N 1
ATOM 791 C CA . LEU A 1 98 ? -1.432 -4.566 5.475 1.00 88.50 98 LEU A CA 1
ATOM 792 C C . LEU A 1 98 ? -1.894 -6.014 5.678 1.00 88.50 98 LEU A C 1
ATOM 794 O O . LEU A 1 98 ? -2.645 -6.285 6.609 1.00 88.50 98 LEU A O 1
ATOM 798 N N . ILE A 1 99 ? -1.390 -6.962 4.880 1.00 88.62 99 ILE A N 1
ATOM 799 C CA . ILE A 1 99 ? -1.682 -8.397 5.055 1.00 88.62 99 ILE A CA 1
ATOM 800 C C . ILE A 1 99 ? -1.218 -8.901 6.428 1.00 88.62 99 ILE A C 1
ATOM 802 O O . ILE A 1 99 ? -1.850 -9.788 6.993 1.00 88.62 99 ILE A O 1
ATOM 806 N N . LYS A 1 100 ? -0.116 -8.370 6.970 1.00 86.06 100 LYS A N 1
ATOM 807 C CA . LYS A 1 100 ? 0.391 -8.767 8.290 1.00 86.06 100 LYS A CA 1
ATOM 808 C C . LYS A 1 100 ? -0.499 -8.272 9.435 1.00 86.06 100 LYS A C 1
ATOM 810 O O . LYS A 1 100 ? -0.592 -8.967 10.435 1.00 86.06 100 LYS A O 1
ATOM 815 N N . ILE A 1 101 ? -1.100 -7.091 9.301 1.00 79.00 101 ILE A N 1
ATOM 816 C CA . ILE A 1 101 ? -1.917 -6.463 10.356 1.00 79.00 101 ILE A CA 1
ATOM 817 C C . ILE A 1 101 ? -3.381 -6.907 10.300 1.00 79.00 101 ILE A C 1
ATOM 819 O O . ILE A 1 101 ? -4.056 -6.904 11.320 1.00 79.00 101 ILE A O 1
ATOM 823 N N . LEU A 1 102 ? -3.877 -7.280 9.119 1.00 68.31 102 LEU A N 1
ATOM 824 C CA . LEU A 1 102 ? -5.261 -7.723 8.915 1.00 68.31 102 LEU A CA 1
ATOM 825 C C . LEU A 1 102 ? -5.469 -9.234 9.153 1.00 68.31 102 LEU A C 1
ATOM 827 O O . LEU A 1 102 ? -6.521 -9.759 8.792 1.00 68.31 102 LEU A O 1
ATOM 831 N N . LYS A 1 103 ? -4.474 -9.927 9.713 1.00 58.12 103 LYS A N 1
ATOM 832 C CA . LYS A 1 103 ? -4.593 -11.299 10.227 1.00 58.12 103 LYS A CA 1
ATOM 833 C C . LYS A 1 103 ? -4.803 -11.258 11.729 1.00 58.12 103 LYS A C 1
ATOM 835 O O . LYS A 1 103 ? -5.617 -12.074 12.203 1.00 58.12 103 LYS A O 1
#

Organism: NCBI:txid143950

pLDDT: mean 77.18, std 15.16, range [39.31, 92.94]

Foldseek 3Di:
DDDDDDDPPPDDDDDDPCPVVPDDPPPPPPPPPPVPPPPLPFDAKDKDFAQDPDPVVVVVVLCVQADPPWDKDWDDDRGMIIIGTRDPRSVVSVVVVVVVVVD

Sequence (103 aa):
MKNTSINPHKQFTSKNRYDLLSHKDLEENMETHTDTDIIDKKPPPIFVKSIIQNYFDFCENIKKAIEPNSNFFDKSTTGASKINLSTTKSIRAIIKFLIKILK

Secondary structure (DSSP, 8-state):
-------------PPPTTGGG-------------------PPPPPEEE-S--S-HHHHHHHHHHHSPTT--EEEEEETTEEEEEESSHHHHHHHHHHHHHH--

Radius of gyration: 32.61 Å; chains: 1; bounding box: 38×71×86 Å